Protein AF-A0A550D1H7-F1 (afdb_monomer_lite)

Secondary structure (DSSP, 8-state):
----EE-SSSSS-GGGG---EEEEGGG-S---S-S-EEEE--HHHHHHTT----HHHHHHHHHHHT-SEEE----PPPTTPPPPHHHHHHHHHHHTTTTT-EEP-------

Radius of gyration: 14.37 Å; chains: 1; bounding box: 32×28×40 Å

Structure (mmCIF, N/CA/C/O backbone):
data_AF-A0A550D1H7-F1
#
_entry.id   AF-A0A550D1H7-F1
#
loop_
_atom_site.group_PDB
_atom_site.id
_atom_site.type_symbol
_atom_site.label_atom_id
_atom_site.label_alt_id
_atom_site.label_comp_id
_atom_site.label_asym_id
_atom_site.label_entity_id
_atom_site.label_seq_id
_atom_site.pdbx_PDB_ins_code
_atom_site.Cartn_x
_atom_site.Cartn_y
_atom_site.Cartn_z
_atom_site.occupancy
_atom_site.B_iso_or_equiv
_atom_site.auth_seq_id
_atom_site.auth_comp_id
_atom_site.auth_asym_id
_atom_site.auth_atom_id
_atom_site.pdbx_PDB_model_num
ATOM 1 N N . MET A 1 1 ? -19.681 -9.887 -3.365 1.00 79.69 1 MET A N 1
ATOM 2 C CA . MET A 1 1 ? -18.978 -8.648 -3.765 1.00 79.69 1 MET A CA 1
ATOM 3 C C . MET A 1 1 ? -18.696 -7.848 -2.502 1.00 79.69 1 MET A C 1
ATOM 5 O O . MET A 1 1 ? -19.615 -7.702 -1.708 1.00 79.69 1 MET A O 1
ATOM 9 N N . LYS A 1 2 ? -17.451 -7.415 -2.273 1.00 86.81 2 LYS A N 1
ATOM 10 C CA . LYS A 1 2 ? -17.061 -6.604 -1.108 1.00 86.81 2 LYS A CA 1
ATOM 11 C C . LYS A 1 2 ? -16.838 -5.166 -1.570 1.00 86.81 2 LYS A C 1
ATOM 13 O O . LYS A 1 2 ? -16.199 -4.972 -2.598 1.00 86.81 2 LYS A O 1
ATOM 18 N N . ILE A 1 3 ? -17.376 -4.194 -0.840 1.00 90.50 3 ILE A N 1
ATOM 19 C CA . ILE A 1 3 ? -17.199 -2.764 -1.123 1.00 90.50 3 ILE A CA 1
ATOM 20 C C . ILE A 1 3 ? -16.174 -2.219 -0.129 1.00 90.50 3 ILE A C 1
ATOM 22 O O . ILE A 1 3 ? -16.263 -2.510 1.064 1.00 90.50 3 ILE A O 1
ATOM 26 N N . ILE A 1 4 ? -15.198 -1.466 -0.631 1.00 94.44 4 ILE A N 1
ATOM 27 C CA . ILE A 1 4 ? -14.157 -0.810 0.164 1.00 94.44 4 ILE A CA 1
ATOM 28 C C . ILE A 1 4 ? -14.250 0.686 -0.133 1.00 94.44 4 ILE A C 1
ATOM 30 O O . ILE A 1 4 ? -14.264 1.077 -1.301 1.00 94.44 4 ILE A O 1
ATOM 34 N N . LEU A 1 5 ? -14.347 1.518 0.903 1.00 95.62 5 LEU A N 1
ATOM 35 C CA . LEU A 1 5 ? -14.482 2.965 0.744 1.00 95.62 5 LEU A CA 1
ATOM 36 C C . LEU A 1 5 ? -13.106 3.629 0.739 1.00 95.62 5 LEU A C 1
ATOM 38 O O . LEU A 1 5 ? -12.352 3.514 1.702 1.00 95.62 5 LEU A O 1
ATOM 42 N N . GLY A 1 6 ? -12.786 4.336 -0.344 1.00 94.06 6 GLY A N 1
ATOM 43 C CA . GLY A 1 6 ? -11.580 5.155 -0.424 1.00 94.06 6 GLY A CA 1
ATOM 44 C C . GLY A 1 6 ? -11.692 6.383 0.477 1.00 94.06 6 GLY A C 1
ATOM 45 O O . GLY A 1 6 ? -12.656 7.140 0.374 1.00 94.06 6 GLY A O 1
ATOM 46 N N . MET A 1 7 ? -10.700 6.588 1.340 1.00 93.62 7 MET A N 1
ATOM 47 C CA . MET A 1 7 ? -10.668 7.678 2.306 1.00 93.62 7 MET A CA 1
ATOM 48 C C . MET A 1 7 ? -9.485 8.617 2.022 1.00 93.62 7 MET A C 1
ATOM 50 O O . MET A 1 7 ? -8.328 8.252 2.259 1.00 93.62 7 MET A O 1
ATOM 54 N N . PRO A 1 8 ? -9.748 9.828 1.496 1.00 90.62 8 PRO A N 1
ATOM 55 C CA . PRO A 1 8 ? -8.691 10.779 1.167 1.00 90.62 8 PRO A CA 1
ATOM 56 C C . PRO A 1 8 ? -8.193 11.562 2.390 1.00 90.62 8 PRO A C 1
ATOM 58 O O . PRO A 1 8 ? -7.020 11.922 2.431 1.00 90.62 8 PRO A O 1
ATOM 61 N N . ASP A 1 9 ? -9.072 11.832 3.359 1.00 91.56 9 ASP A N 1
ATOM 62 C CA . ASP A 1 9 ? -8.803 12.591 4.581 1.00 91.56 9 ASP A CA 1
ATOM 63 C C . ASP A 1 9 ? -9.799 12.210 5.701 1.00 91.56 9 ASP A C 1
ATOM 65 O O . ASP A 1 9 ? -10.622 11.310 5.531 1.00 91.56 9 ASP A O 1
ATOM 69 N N . LEU A 1 10 ? -9.711 12.883 6.855 1.00 91.81 10 LEU A N 1
ATOM 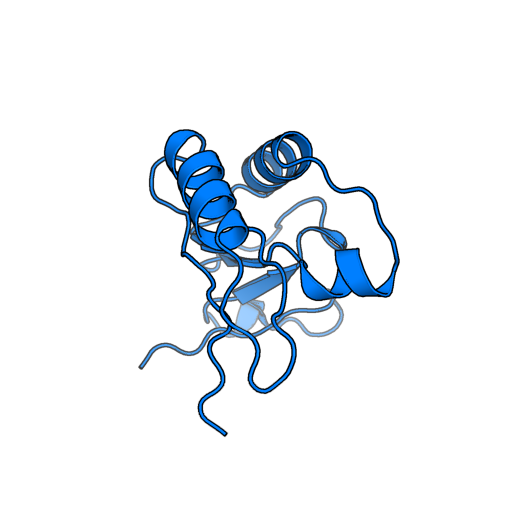70 C CA . LEU A 1 10 ? -10.554 12.649 8.038 1.00 91.81 10 LEU A CA 1
ATOM 71 C C . LEU A 1 10 ? -11.806 13.548 8.110 1.00 91.81 10 LEU A C 1
ATOM 73 O O . LEU A 1 10 ? -12.454 13.598 9.154 1.00 91.81 10 LEU A O 1
ATOM 77 N N . LYS A 1 11 ? -12.153 14.305 7.058 1.00 92.81 11 LYS A N 1
ATOM 78 C CA . LYS A 1 11 ? -13.272 15.270 7.126 1.00 92.81 11 LYS A CA 1
ATOM 79 C C . LYS A 1 11 ? -14.635 14.594 7.188 1.00 92.81 11 LYS A C 1
ATOM 81 O O . LYS A 1 11 ? -15.568 15.158 7.752 1.00 92.81 11 LYS A O 1
ATOM 86 N N . VAL A 1 12 ? -14.755 13.418 6.576 1.00 91.31 12 VAL A N 1
ATOM 87 C CA . VAL A 1 12 ? -15.974 12.608 6.595 1.00 91.31 12 VAL A CA 1
ATOM 88 C C . VAL A 1 12 ? -15.696 11.358 7.428 1.00 91.31 12 VAL A C 1
ATOM 90 O O . VAL A 1 12 ? -14.778 10.615 7.076 1.00 91.31 12 VAL A O 1
ATOM 93 N N . PRO A 1 13 ? -16.472 11.085 8.494 1.00 91.88 13 PRO A N 1
ATOM 94 C CA . PRO A 1 13 ? -16.214 9.980 9.413 1.00 91.88 13 PRO A CA 1
ATOM 95 C C . PRO A 1 13 ? -16.674 8.627 8.850 1.00 91.88 13 PRO A C 1
ATOM 97 O O . PRO A 1 13 ? -17.475 7.913 9.446 1.00 91.88 13 PRO A O 1
ATOM 100 N N . VAL A 1 14 ? -16.170 8.245 7.674 1.00 92.81 14 VAL A N 1
ATOM 101 C CA . VAL A 1 14 ? -16.590 7.023 6.960 1.00 92.81 14 VAL A CA 1
ATOM 102 C C . VAL A 1 14 ? -16.279 5.728 7.722 1.00 92.81 14 VAL A C 1
ATOM 104 O O . VAL A 1 14 ? -16.872 4.690 7.430 1.00 92.81 14 VAL A O 1
ATOM 107 N N . TRP A 1 15 ? -15.397 5.774 8.727 1.00 93.69 15 TRP A N 1
ATOM 108 C CA . TRP A 1 15 ? -15.144 4.656 9.643 1.00 93.69 15 TRP A CA 1
ATOM 109 C C . TRP A 1 15 ? -16.375 4.272 10.473 1.00 93.69 15 TRP A C 1
ATOM 111 O O . TRP A 1 15 ? -16.546 3.094 10.784 1.00 93.69 15 TRP A O 1
ATOM 121 N N . GLU A 1 16 ? -17.287 5.209 10.747 1.00 94.44 16 GLU A N 1
ATOM 122 C CA . GLU A 1 16 ? -18.524 4.947 11.497 1.00 94.44 16 GLU A CA 1
ATOM 123 C C . GLU A 1 16 ? -19.502 4.035 10.740 1.00 94.44 16 GLU A C 1
ATOM 125 O O . GLU A 1 16 ? -20.387 3.426 11.339 1.00 94.44 16 GLU A O 1
ATOM 130 N N . PHE A 1 17 ? -19.319 3.864 9.426 1.00 92.94 17 PHE A N 1
ATOM 131 C CA . PHE A 1 17 ? -20.164 2.998 8.600 1.00 92.94 17 PHE A CA 1
ATOM 132 C C . PHE A 1 17 ? -19.833 1.505 8.727 1.00 92.94 17 PHE A C 1
ATOM 134 O O . PHE A 1 17 ? -20.410 0.695 8.000 1.00 92.94 17 PHE A O 1
ATOM 141 N N . ASN A 1 18 ? -18.894 1.124 9.605 1.00 91.12 18 ASN A N 1
ATOM 142 C CA . ASN A 1 18 ? -18.475 -0.268 9.833 1.00 91.12 18 ASN A CA 1
ATOM 143 C C . ASN A 1 18 ? -18.147 -1.028 8.532 1.00 91.12 18 ASN A C 1
ATOM 145 O O . ASN A 1 18 ? -18.396 -2.224 8.396 1.00 91.12 18 ASN A O 1
ATOM 149 N N . THR A 1 19 ? -17.600 -0.308 7.554 1.00 94.12 19 THR A N 1
ATOM 150 C CA . THR A 1 19 ? -17.240 -0.815 6.227 1.00 94.12 19 THR A CA 1
ATOM 151 C C . THR A 1 19 ? -15.715 -0.806 6.078 1.00 94.12 19 THR A C 1
ATOM 153 O O . THR A 1 19 ? -15.058 0.032 6.705 1.00 94.12 19 THR A O 1
ATOM 156 N N . PRO A 1 20 ? -15.126 -1.727 5.290 1.00 96.62 20 PRO A N 1
ATOM 157 C CA . PRO A 1 20 ? -13.706 -1.692 4.964 1.00 96.62 20 PRO A CA 1
ATOM 158 C C . PRO A 1 20 ? -13.289 -0.367 4.326 1.00 96.62 20 PRO A C 1
ATOM 160 O O . PRO A 1 20 ? -13.995 0.168 3.467 1.00 96.62 20 PRO A O 1
ATOM 163 N N . LEU A 1 21 ? -12.117 0.128 4.706 1.00 96.88 21 LEU A N 1
ATOM 164 C CA . LEU A 1 21 ? -11.580 1.402 4.239 1.00 96.88 21 LEU A CA 1
ATOM 165 C C . LEU A 1 21 ? -10.301 1.193 3.435 1.00 96.88 21 LEU A C 1
ATOM 167 O O . LEU A 1 21 ? -9.528 0.279 3.715 1.00 96.88 21 LEU A O 1
ATOM 171 N N . MET A 1 22 ? -10.065 2.064 2.460 1.00 96.44 22 MET A N 1
ATOM 172 C CA . MET A 1 22 ? -8.819 2.129 1.707 1.00 96.44 22 MET A CA 1
ATOM 173 C C . MET A 1 22 ? -8.186 3.506 1.849 1.00 96.44 22 MET A C 1
ATOM 175 O O . MET A 1 22 ? -8.835 4.517 1.597 1.00 96.44 22 MET A O 1
ATOM 179 N N . ILE A 1 23 ? -6.907 3.538 2.204 1.00 96.38 23 ILE A N 1
ATOM 180 C CA . ILE A 1 23 ? -6.101 4.759 2.302 1.00 96.38 23 ILE A CA 1
ATOM 181 C C . ILE A 1 23 ? -4.892 4.670 1.375 1.00 96.38 23 ILE A C 1
ATOM 183 O O . ILE A 1 23 ? -4.468 3.579 1.014 1.00 96.38 23 ILE A O 1
ATOM 187 N N . ASN A 1 24 ? -4.310 5.806 1.000 1.00 95.06 24 ASN A N 1
ATOM 188 C CA . ASN A 1 24 ? -3.086 5.843 0.201 1.00 95.06 24 ASN A CA 1
ATOM 189 C C . ASN A 1 24 ? -1.876 6.119 1.101 1.00 95.06 24 ASN A C 1
ATOM 191 O O . ASN A 1 24 ? -1.873 7.117 1.820 1.00 95.06 24 ASN A O 1
ATOM 195 N N . GLN A 1 25 ? -0.835 5.285 1.050 1.00 94.19 25 GLN A N 1
ATOM 196 C CA . GLN A 1 25 ? 0.311 5.408 1.963 1.00 94.19 25 GLN A CA 1
ATOM 197 C C . GLN A 1 25 ? 1.030 6.763 1.916 1.00 94.19 25 GLN A C 1
ATOM 199 O O . GLN A 1 25 ? 1.673 7.146 2.889 1.00 94.19 25 GLN A O 1
ATOM 204 N N . LEU A 1 26 ? 0.919 7.509 0.814 1.00 92.69 26 LEU A N 1
ATOM 205 C CA . LEU A 1 26 ? 1.570 8.810 0.665 1.00 92.69 26 LEU A CA 1
ATOM 206 C C . LEU A 1 26 ? 0.930 9.896 1.540 1.00 92.69 26 LEU A C 1
ATOM 208 O O . LEU A 1 26 ? 1.565 10.915 1.789 1.00 92.69 26 LEU A O 1
ATOM 212 N N . ASN A 1 27 ? -0.313 9.692 1.985 1.00 93.12 27 ASN A N 1
ATOM 213 C CA . ASN A 1 27 ? -1.098 10.704 2.697 1.00 93.12 27 ASN A CA 1
ATOM 214 C C . ASN A 1 27 ? -1.289 10.390 4.190 1.00 93.12 27 ASN A C 1
ATOM 216 O O . ASN A 1 27 ? -1.916 11.178 4.891 1.00 93.12 27 ASN A O 1
ATOM 220 N N . TRP A 1 28 ? -0.804 9.241 4.670 1.00 94.69 28 TRP A N 1
ATOM 221 C CA . TRP A 1 28 ? -1.131 8.731 6.003 1.00 94.69 28 TRP A CA 1
ATOM 222 C C . TRP A 1 28 ? 0.111 8.254 6.742 1.00 94.69 28 TRP A C 1
ATOM 224 O O . TRP A 1 28 ? 0.904 7.500 6.189 1.00 94.69 28 TRP A O 1
ATOM 234 N N . ASP A 1 29 ? 0.259 8.646 8.006 1.00 94.31 29 ASP A N 1
ATOM 235 C CA . ASP A 1 29 ? 1.348 8.197 8.887 1.00 94.31 29 ASP A CA 1
ATOM 236 C C . ASP A 1 29 ? 0.889 7.194 9.951 1.00 94.31 29 ASP A C 1
ATOM 238 O O . ASP A 1 29 ? 1.711 6.490 10.531 1.00 94.31 29 ASP A O 1
ATOM 242 N N . SER A 1 30 ? -0.416 7.111 10.204 1.00 94.00 30 SER A N 1
ATOM 243 C CA . SER A 1 30 ? -1.016 6.204 11.179 1.00 94.00 30 SER A CA 1
ATOM 244 C C . SER A 1 30 ? -2.489 5.948 10.856 1.00 94.00 30 SER A C 1
ATOM 246 O O . SER A 1 30 ? -3.097 6.650 10.046 1.00 94.00 30 SER A O 1
ATOM 248 N N . VAL A 1 31 ? -3.056 4.927 11.498 1.00 93.12 31 VAL A N 1
ATOM 249 C CA . VAL A 1 31 ? -4.472 4.551 11.416 1.00 93.12 31 VAL A CA 1
ATOM 250 C C . VAL A 1 31 ? -5.073 4.645 12.818 1.00 93.12 31 VAL A C 1
ATOM 252 O O . VAL A 1 31 ? -4.514 4.094 13.764 1.00 93.12 31 VAL A O 1
ATOM 255 N N . SER A 1 32 ? -6.194 5.355 12.965 1.00 92.00 32 SER A N 1
ATOM 256 C CA . SER A 1 32 ? -6.846 5.622 14.262 1.00 92.00 32 SER A CA 1
ATOM 257 C C . SER A 1 32 ? -8.208 4.939 14.437 1.00 92.00 32 SER A C 1
ATOM 259 O O . SER A 1 32 ? -8.869 5.135 15.455 1.00 92.00 32 SER A O 1
ATOM 261 N N . TRP A 1 33 ? -8.632 4.136 13.462 1.00 93.38 33 TRP A N 1
ATOM 262 C CA . TRP A 1 33 ? -9.885 3.379 13.477 1.00 93.38 33 TRP A CA 1
ATOM 263 C C . TRP A 1 33 ? -9.621 1.873 13.565 1.00 93.38 33 TRP A C 1
ATOM 265 O O . TRP A 1 33 ? -8.506 1.401 13.352 1.00 93.38 33 TRP A O 1
ATOM 275 N N . SER A 1 34 ? -10.666 1.106 13.871 1.00 93.81 34 SER A N 1
ATOM 276 C CA . SER A 1 34 ? -10.605 -0.355 14.018 1.00 93.81 34 SER A CA 1
ATOM 277 C C . SER A 1 34 ? -11.128 -1.128 12.802 1.00 93.81 34 SER A C 1
ATOM 279 O O . SER A 1 34 ? -11.073 -2.358 12.787 1.00 93.81 34 SER A O 1
ATOM 281 N N . ASN A 1 35 ? -11.649 -0.432 11.788 1.00 95.81 35 ASN A N 1
ATOM 282 C CA . ASN A 1 35 ? -12.150 -1.040 10.559 1.00 95.81 35 ASN A CA 1
ATOM 283 C C . ASN A 1 35 ? -11.055 -1.828 9.834 1.00 95.81 35 ASN A C 1
ATOM 285 O O . ASN A 1 35 ? -9.870 -1.487 9.878 1.00 95.81 35 ASN A O 1
ATOM 289 N N . GLU A 1 36 ? -11.482 -2.831 9.068 1.00 96.25 36 GLU A N 1
ATOM 290 C CA . GLU A 1 36 ? -10.598 -3.475 8.109 1.00 96.25 36 GLU A CA 1
ATOM 291 C C . GLU A 1 36 ? -10.027 -2.431 7.144 1.00 96.25 36 GLU A C 1
ATOM 293 O O . GLU A 1 36 ? -10.770 -1.732 6.454 1.00 96.25 36 GLU A O 1
ATOM 298 N N . THR A 1 37 ? -8.703 -2.341 7.100 1.00 96.62 37 THR A N 1
ATOM 299 C CA . THR A 1 37 ? -7.987 -1.299 6.373 1.00 96.62 37 THR A CA 1
ATOM 300 C C . THR A 1 37 ? -7.144 -1.901 5.260 1.00 96.62 37 THR A C 1
ATOM 302 O O 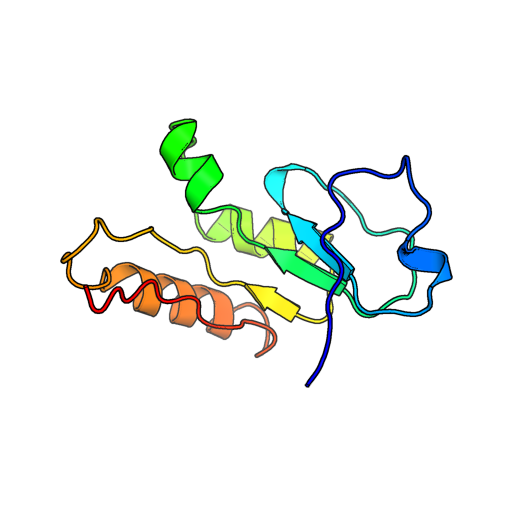. THR A 1 37 ? -6.406 -2.869 5.459 1.00 96.62 37 THR A O 1
ATOM 305 N N . TRP A 1 38 ? -7.262 -1.295 4.087 1.00 96.94 38 TRP A N 1
ATOM 306 C CA . TRP A 1 38 ? -6.476 -1.560 2.895 1.00 96.94 38 TRP A CA 1
ATOM 307 C C . TRP A 1 38 ? -5.591 -0.347 2.624 1.00 96.94 38 TRP A C 1
ATOM 309 O O . TRP A 1 38 ? -6.035 0.793 2.762 1.00 96.94 38 TRP A O 1
ATOM 319 N N . VAL A 1 39 ? -4.347 -0.575 2.226 1.00 96.56 39 VAL A N 1
ATOM 320 C CA . VAL A 1 39 ? -3.418 0.510 1.894 1.00 96.56 39 VAL A CA 1
ATOM 321 C C . VAL A 1 39 ? -3.015 0.402 0.432 1.00 96.56 39 VAL A C 1
ATOM 323 O O . VAL A 1 39 ? -2.476 -0.614 0.008 1.00 96.56 39 VAL A O 1
ATOM 326 N N . ASP A 1 40 ? -3.276 1.458 -0.325 1.00 95.00 40 ASP A N 1
ATOM 327 C CA . ASP A 1 40 ? -2.803 1.671 -1.687 1.00 95.00 40 ASP A CA 1
ATOM 328 C C . ASP A 1 40 ? -1.361 2.211 -1.685 1.00 95.00 40 ASP A C 1
ATOM 330 O O . ASP A 1 40 ? -1.017 3.101 -0.898 1.00 95.00 40 ASP A O 1
ATOM 334 N N . SER A 1 41 ? -0.532 1.696 -2.595 1.00 93.06 41 SER A N 1
ATOM 335 C CA . SER A 1 41 ? 0.860 2.104 -2.804 1.00 93.06 41 SER A CA 1
ATOM 336 C C . SER A 1 41 ? 1.004 3.510 -3.365 1.00 93.06 41 SER A C 1
ATOM 338 O O . SER A 1 41 ? 2.030 4.152 -3.130 1.00 93.06 41 SER A O 1
ATOM 340 N N . GLY A 1 42 ? 0.009 3.980 -4.122 1.00 89.25 42 GLY A N 1
ATOM 341 C CA . GLY A 1 42 ? 0.057 5.267 -4.806 1.00 89.25 42 GLY A CA 1
ATOM 342 C C . GLY A 1 42 ? 1.001 5.315 -6.008 1.00 89.25 42 GLY A C 1
ATOM 343 O O . GLY A 1 42 ? 1.593 6.364 -6.269 1.00 89.25 42 GLY A O 1
ATOM 344 N N . GLY A 1 43 ? 1.162 4.201 -6.735 1.00 86.62 43 GLY A N 1
ATOM 345 C CA . GLY A 1 43 ? 2.079 4.087 -7.877 1.00 86.62 43 GLY A CA 1
ATOM 346 C C . GLY A 1 43 ? 1.833 5.144 -8.957 1.00 86.62 43 GLY A C 1
ATOM 347 O O . GLY A 1 43 ? 2.768 5.793 -9.433 1.00 86.62 43 GLY A O 1
ATOM 348 N N . TYR A 1 44 ? 0.564 5.425 -9.257 1.00 83.00 44 TYR A N 1
ATOM 349 C CA . TYR A 1 44 ? 0.179 6.500 -10.172 1.00 83.00 44 TYR A CA 1
ATOM 350 C C . TYR A 1 44 ? 0.639 7.888 -9.691 1.00 83.00 44 TYR A C 1
ATOM 352 O O . TYR A 1 44 ? 1.233 8.649 -10.454 1.00 83.00 44 TYR A O 1
ATOM 360 N N . GLN A 1 45 ? 0.409 8.231 -8.419 1.00 81.81 45 GLN A N 1
ATOM 361 C CA . GLN A 1 45 ? 0.805 9.525 -7.857 1.00 81.81 45 GLN A CA 1
ATOM 362 C C . GLN A 1 45 ? 2.327 9.674 -7.818 1.00 81.81 45 GLN A C 1
ATOM 364 O O . GLN A 1 45 ? 2.827 10.766 -8.081 1.00 81.81 45 GLN A O 1
ATOM 369 N N . ILE A 1 46 ? 3.050 8.594 -7.510 1.00 85.06 46 ILE A N 1
ATOM 370 C CA . ILE A 1 46 ? 4.517 8.543 -7.527 1.00 85.06 46 ILE A CA 1
ATOM 371 C C . ILE A 1 46 ? 5.034 8.894 -8.922 1.00 85.06 46 ILE A C 1
ATOM 373 O O . ILE A 1 46 ? 5.874 9.784 -9.056 1.00 85.06 46 ILE A O 1
ATOM 377 N N . MET A 1 47 ? 4.474 8.262 -9.956 1.00 81.06 47 MET A N 1
ATOM 378 C CA . MET A 1 47 ? 4.831 8.531 -11.347 1.00 81.06 47 MET A CA 1
ATOM 379 C C . MET A 1 47 ? 4.515 9.974 -11.752 1.00 81.06 47 MET A C 1
ATOM 381 O O . MET A 1 47 ? 5.407 10.692 -12.198 1.00 81.06 47 MET A O 1
ATOM 385 N N . VAL A 1 48 ? 3.262 10.415 -11.590 1.00 81.75 48 VAL A N 1
ATOM 386 C CA . VAL A 1 48 ? 2.811 11.740 -12.055 1.00 81.75 48 VAL A CA 1
ATOM 387 C C . VAL A 1 48 ? 3.559 12.876 -11.357 1.00 81.75 48 VAL A C 1
ATOM 389 O O . VAL A 1 48 ? 3.817 13.910 -11.968 1.00 81.75 48 VAL A O 1
ATOM 392 N N . LYS A 1 49 ? 3.931 12.694 -10.085 1.00 84.38 49 LYS A N 1
ATOM 393 C CA . LYS A 1 49 ? 4.665 13.697 -9.302 1.00 84.38 49 LYS A CA 1
ATOM 394 C C . LYS A 1 49 ? 6.189 13.563 -9.408 1.00 84.38 49 LYS A C 1
ATOM 396 O O . LYS A 1 49 ? 6.8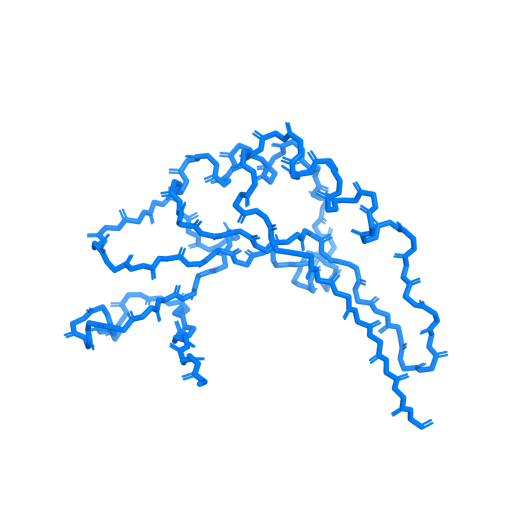91 14.354 -8.784 1.00 84.38 49 LYS A O 1
ATOM 401 N N . GLY A 1 50 ? 6.706 12.576 -10.147 1.00 82.69 50 GLY A N 1
ATOM 402 C CA . GLY A 1 50 ? 8.146 12.325 -10.269 1.00 82.69 50 GLY A CA 1
ATOM 403 C C . GLY A 1 50 ? 8.828 11.997 -8.936 1.00 82.69 50 GLY A C 1
ATOM 404 O O . GLY A 1 50 ? 9.993 12.337 -8.736 1.00 82.69 50 GLY A O 1
ATOM 405 N N . ILE A 1 51 ? 8.103 11.383 -7.998 1.00 83.44 51 ILE A N 1
ATOM 406 C CA . ILE A 1 51 ? 8.642 11.031 -6.683 1.00 83.44 51 ILE A CA 1
ATOM 407 C C . ILE A 1 51 ? 9.506 9.781 -6.848 1.00 83.44 51 ILE A C 1
ATOM 409 O O . ILE A 1 51 ? 9.068 8.777 -7.402 1.00 83.44 51 ILE A O 1
ATOM 413 N N . SER A 1 52 ? 10.735 9.814 -6.338 1.00 79.88 52 SER A N 1
ATOM 414 C CA . SER A 1 52 ? 11.539 8.597 -6.220 1.00 79.88 52 SER A CA 1
ATOM 415 C C . SER A 1 52 ? 11.032 7.780 -5.033 1.00 79.88 52 SER A C 1
ATOM 417 O O . SER A 1 52 ? 11.101 8.241 -3.892 1.00 79.88 52 SER A O 1
ATOM 419 N N . VAL A 1 53 ? 10.507 6.580 -5.286 1.00 80.19 53 VAL A N 1
ATOM 420 C CA . VAL A 1 53 ? 10.071 5.656 -4.232 1.00 80.19 53 VAL A CA 1
ATOM 421 C C . VAL A 1 53 ? 10.867 4.364 -4.312 1.00 80.19 53 VAL A C 1
ATOM 423 O O . VAL A 1 53 ? 10.840 3.651 -5.310 1.00 80.19 53 VAL A O 1
ATOM 426 N N . ASN A 1 54 ? 11.568 4.069 -3.218 1.00 89.06 54 ASN A N 1
ATOM 427 C CA . ASN A 1 54 ? 12.211 2.785 -2.974 1.00 89.06 54 ASN A CA 1
ATOM 428 C C . ASN A 1 54 ? 11.190 1.820 -2.340 1.00 89.06 54 ASN A C 1
ATOM 430 O O . ASN A 1 54 ? 10.456 2.213 -1.433 1.00 89.06 54 ASN A O 1
ATOM 434 N N . LEU A 1 55 ? 11.168 0.558 -2.780 1.00 92.94 55 LEU A N 1
ATOM 435 C CA . LEU A 1 55 ? 10.341 -0.505 -2.199 1.00 92.94 55 LEU A CA 1
ATOM 436 C C . LEU A 1 55 ? 10.570 -0.692 -0.695 1.00 92.94 55 LEU A C 1
ATOM 438 O O . LEU A 1 55 ? 9.616 -0.994 0.014 1.00 92.94 55 LEU A O 1
ATOM 442 N N . ASP A 1 56 ? 11.784 -0.468 -0.186 1.00 95.31 56 ASP A N 1
ATOM 443 C CA . ASP A 1 56 ? 12.044 -0.529 1.258 1.00 95.31 56 ASP A CA 1
ATOM 444 C C . ASP A 1 56 ? 11.247 0.525 2.026 1.00 95.31 56 ASP A C 1
ATOM 446 O O . ASP A 1 56 ? 10.656 0.225 3.061 1.00 95.31 56 ASP A O 1
ATOM 450 N N . ASN A 1 57 ? 11.131 1.736 1.475 1.00 93.50 57 ASN A N 1
ATOM 451 C CA . ASN A 1 57 ? 10.319 2.788 2.084 1.00 93.50 57 ASN A CA 1
ATOM 452 C C . ASN A 1 57 ? 8.835 2.397 2.094 1.00 93.50 57 ASN A C 1
ATOM 454 O O . ASN A 1 57 ? 8.143 2.681 3.067 1.00 93.50 57 ASN A O 1
ATOM 458 N N . VAL A 1 58 ? 8.354 1.713 1.047 1.00 94.62 58 VAL A N 1
ATOM 459 C CA . VAL A 1 58 ? 6.978 1.187 0.994 1.00 94.62 58 VAL A CA 1
ATOM 460 C C . VAL A 1 58 ? 6.764 0.122 2.069 1.00 94.62 58 VAL A C 1
ATOM 462 O O . VAL A 1 58 ? 5.763 0.164 2.776 1.00 94.62 58 VAL A O 1
ATOM 465 N N . VAL A 1 59 ? 7.713 -0.807 2.234 1.00 95.81 59 VAL A N 1
ATOM 466 C CA . VAL A 1 59 ? 7.653 -1.848 3.274 1.00 95.81 59 VAL A CA 1
ATOM 467 C C . VAL A 1 59 ? 7.573 -1.223 4.661 1.00 95.81 59 VAL A C 1
ATOM 469 O O . VAL A 1 59 ? 6.698 -1.593 5.442 1.00 95.81 59 VAL A O 1
ATOM 472 N N . GLU A 1 60 ? 8.451 -0.269 4.968 1.00 94.81 60 GLU A N 1
ATOM 473 C CA . GLU A 1 60 ? 8.450 0.395 6.272 1.00 94.81 60 GLU A CA 1
ATOM 474 C C . GLU A 1 60 ? 7.163 1.184 6.500 1.00 94.81 60 GLU A C 1
ATOM 476 O O . GLU A 1 60 ? 6.549 1.077 7.563 1.00 94.81 60 GLU A O 1
ATOM 481 N N . LYS A 1 61 ? 6.674 1.890 5.478 1.00 94.62 61 LYS A N 1
ATOM 482 C CA . LYS A 1 61 ? 5.401 2.605 5.563 1.00 94.62 61 LYS A CA 1
ATOM 483 C C . LYS A 1 61 ? 4.230 1.665 5.834 1.00 94.62 61 LYS A C 1
ATOM 485 O O . LYS A 1 61 ? 3.395 1.947 6.690 1.00 94.62 61 LYS A O 1
ATOM 490 N N . TYR A 1 62 ? 4.184 0.527 5.149 1.00 95.75 62 TYR A N 1
ATOM 491 C CA . TYR A 1 62 ? 3.153 -0.487 5.344 1.00 95.75 62 TYR A CA 1
ATOM 492 C C . TYR A 1 62 ? 3.211 -1.092 6.748 1.00 95.75 62 TYR A C 1
ATOM 494 O O . TYR A 1 62 ? 2.174 -1.194 7.399 1.00 95.75 62 TYR A O 1
ATOM 502 N N . LYS A 1 63 ? 4.405 -1.400 7.271 1.00 94.62 63 LYS A N 1
ATOM 503 C CA . LYS A 1 63 ? 4.573 -1.865 8.658 1.00 94.62 63 LYS A CA 1
ATOM 504 C C . LYS A 1 63 ? 4.085 -0.841 9.684 1.00 94.62 63 LYS A C 1
ATOM 506 O O . LYS A 1 63 ? 3.412 -1.233 10.631 1.00 94.62 63 LYS A O 1
ATOM 511 N N . ILE A 1 64 ? 4.396 0.444 9.487 1.00 95.19 64 ILE A N 1
ATOM 512 C CA . ILE A 1 64 ? 3.943 1.535 10.366 1.00 95.19 64 ILE A CA 1
ATOM 513 C C . ILE A 1 64 ? 2.413 1.628 10.371 1.00 95.19 64 ILE A C 1
ATOM 515 O O . ILE A 1 64 ? 1.806 1.735 11.434 1.00 95.19 64 ILE A O 1
ATOM 519 N N . LEU A 1 65 ? 1.786 1.559 9.193 1.00 95.25 65 LEU A N 1
ATOM 520 C CA . LEU A 1 65 ? 0.329 1.630 9.062 1.00 95.25 65 LEU A CA 1
ATOM 521 C C . LEU A 1 65 ? -0.383 0.381 9.605 1.00 95.25 65 LEU A C 1
ATOM 523 O O . LEU A 1 65 ? -1.548 0.477 9.983 1.00 95.25 65 LEU A O 1
ATOM 527 N N . ASN A 1 66 ? 0.301 -0.768 9.650 1.00 94.62 66 ASN A N 1
ATOM 528 C CA . ASN A 1 66 ? -0.175 -2.030 10.226 1.00 94.62 66 ASN A CA 1
ATOM 529 C C . ASN A 1 66 ? -1.608 -2.413 9.796 1.00 94.62 66 ASN A C 1
ATOM 531 O O . ASN A 1 66 ? -2.452 -2.810 10.601 1.00 94.62 66 ASN A O 1
ATOM 535 N N . ALA A 1 67 ? -1.888 -2.280 8.503 1.00 95.12 67 ALA A N 1
ATOM 536 C CA . ALA A 1 67 ? -3.188 -2.562 7.920 1.00 95.12 67 ALA A CA 1
ATOM 537 C C . ALA A 1 67 ? -3.440 -4.070 7.709 1.00 95.12 67 ALA A C 1
ATOM 539 O O . ALA A 1 67 ? -2.570 -4.933 7.900 1.00 95.12 67 ALA A O 1
ATOM 540 N N . ASN A 1 68 ? -4.666 -4.402 7.298 1.00 95.75 68 ASN A N 1
ATOM 541 C CA . ASN A 1 68 ? -5.077 -5.776 7.014 1.00 95.75 68 ASN A CA 1
ATOM 542 C C . ASN A 1 68 ? -4.559 -6.245 5.653 1.00 95.75 68 ASN A C 1
ATOM 544 O O . ASN A 1 68 ? -4.109 -7.385 5.543 1.00 95.75 68 ASN A O 1
ATOM 548 N N . TYR A 1 69 ? -4.602 -5.361 4.654 1.00 96.44 69 TYR A N 1
ATOM 549 C CA . TYR A 1 69 ? -4.175 -5.644 3.287 1.00 96.44 69 TYR A CA 1
ATOM 550 C C . TYR A 1 69 ? -3.383 -4.479 2.700 1.00 96.44 69 TYR A C 1
ATOM 552 O O . TYR A 1 69 ? -3.636 -3.312 3.001 1.00 96.44 69 TYR A O 1
ATOM 560 N N . TYR A 1 70 ? -2.451 -4.808 1.816 1.00 96.75 70 TYR A N 1
ATOM 561 C CA . TYR A 1 70 ? -1.572 -3.857 1.152 1.00 96.75 70 TYR A CA 1
ATOM 562 C C . TYR A 1 70 ? -1.608 -4.085 -0.354 1.00 96.75 70 TYR A C 1
ATOM 564 O O . TYR A 1 70 ? -1.445 -5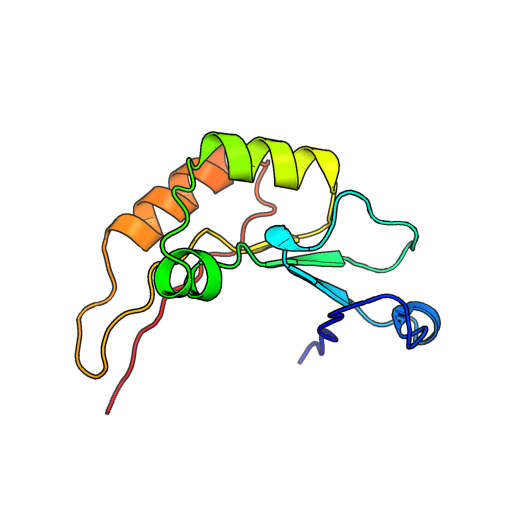.213 -0.804 1.00 96.75 70 TYR A O 1
ATOM 572 N N . MET A 1 71 ? -1.769 -3.040 -1.152 1.00 95.81 71 MET A N 1
ATOM 573 C CA . MET A 1 71 ? -1.641 -3.137 -2.604 1.00 95.81 71 MET A CA 1
ATOM 574 C C . MET A 1 71 ? -0.165 -3.080 -2.998 1.00 95.81 71 MET A C 1
ATOM 576 O O . MET A 1 71 ? 0.611 -2.306 -2.431 1.00 95.81 71 MET A O 1
ATOM 580 N N . SER A 1 72 ? 0.252 -3.918 -3.945 1.00 94.88 72 SER A N 1
ATOM 581 C CA . SER A 1 72 ? 1.621 -3.884 -4.459 1.00 94.88 72 SER A CA 1
ATOM 582 C C . SER A 1 72 ? 1.887 -2.596 -5.232 1.00 94.88 72 SER A C 1
ATOM 584 O O . SER A 1 72 ? 1.036 -2.197 -6.023 1.00 94.88 72 SER A O 1
ATOM 586 N N . LEU A 1 73 ? 3.093 -2.034 -5.092 1.00 92.88 73 LEU A N 1
ATOM 587 C CA . LEU A 1 73 ? 3.528 -0.884 -5.884 1.00 92.88 73 LEU A CA 1
ATOM 588 C C . LEU A 1 73 ? 3.441 -1.181 -7.382 1.00 92.88 73 LEU A C 1
ATOM 590 O O . LEU A 1 73 ? 4.227 -1.964 -7.917 1.00 92.88 73 LEU A O 1
ATOM 594 N N . ASP A 1 74 ? 2.506 -0.517 -8.042 1.00 88.69 74 ASP A N 1
ATOM 595 C CA . ASP A 1 74 ? 2.233 -0.659 -9.457 1.00 88.69 74 ASP A CA 1
ATOM 596 C C . ASP A 1 74 ? 2.916 0.427 -10.290 1.00 88.69 74 ASP A C 1
ATOM 598 O O . ASP A 1 74 ? 3.138 1.563 -9.869 1.00 88.69 74 ASP A O 1
ATOM 602 N N . ILE A 1 75 ? 3.233 0.052 -11.518 1.00 85.31 75 ILE A N 1
ATOM 603 C CA . ILE A 1 75 ? 3.601 0.942 -12.602 1.00 85.31 75 ILE A CA 1
ATOM 604 C C . ILE A 1 75 ? 2.447 0.855 -13.602 1.00 85.31 75 ILE A C 1
ATOM 606 O O . ILE A 1 75 ? 2.228 -0.228 -14.171 1.00 85.31 75 ILE A O 1
ATOM 610 N N . PRO A 1 76 ? 1.686 1.945 -13.803 1.00 80.12 76 PRO A N 1
ATOM 611 C CA . PRO A 1 76 ? 0.621 1.957 -14.788 1.00 80.12 76 PRO A CA 1
ATOM 612 C C . PRO A 1 76 ? 1.190 1.708 -16.185 1.00 80.12 76 PRO A C 1
ATOM 614 O O . PRO A 1 76 ? 2.271 2.184 -16.543 1.00 80.12 76 PRO A O 1
ATOM 617 N N . SER A 1 77 ? 0.455 0.929 -16.969 1.00 77.62 77 SER A N 1
ATOM 618 C CA . SER A 1 77 ? 0.727 0.709 -18.384 1.00 77.62 77 SER A CA 1
ATOM 619 C C . SER A 1 77 ? 0.051 1.805 -19.208 1.00 77.62 77 SER A C 1
ATOM 621 O O . SER A 1 77 ? -0.985 2.351 -18.826 1.00 77.62 77 SER A O 1
ATOM 623 N N . SER A 1 78 ? 0.633 2.152 -20.355 1.00 77.31 78 SER A N 1
ATOM 624 C CA . SER A 1 78 ? -0.095 2.938 -21.350 1.00 77.31 78 SER A CA 1
ATOM 625 C C . SER A 1 78 ? -1.246 2.102 -21.927 1.00 77.31 78 SER A C 1
ATOM 627 O O . SER A 1 78 ? -1.132 0.872 -21.967 1.00 77.31 78 SER A O 1
ATOM 629 N N . PRO A 1 79 ? -2.313 2.728 -22.455 1.00 78.00 79 PRO A N 1
ATOM 630 C CA . PRO A 1 79 ? -3.291 2.024 -23.281 1.00 78.00 79 PRO A CA 1
ATOM 631 C C . PRO A 1 79 ? -2.586 1.197 -24.370 1.00 78.00 79 PRO A C 1
ATOM 633 O O . PRO A 1 79 ? -1.608 1.664 -24.961 1.00 78.00 79 PRO A O 1
ATOM 636 N N . CYS A 1 80 ? -3.025 -0.048 -24.576 1.00 75.19 80 CYS A N 1
ATOM 637 C CA . CYS A 1 80 ? -2.411 -1.037 -25.481 1.00 75.19 80 CYS A CA 1
ATOM 638 C C . CYS A 1 80 ? -0.961 -1.458 -25.139 1.00 75.19 80 CYS A C 1
ATOM 640 O O . CYS A 1 80 ? -0.322 -2.182 -25.905 1.00 75.19 80 CYS A O 1
ATOM 642 N N . GLY A 1 81 ? -0.416 -1.014 -24.003 1.00 76.19 81 GLY A N 1
ATOM 643 C CA . GLY A 1 81 ? 0.897 -1.413 -23.508 1.00 76.19 81 GLY A CA 1
ATOM 644 C C . GLY A 1 81 ? 0.845 -2.756 -22.784 1.00 76.19 81 GLY A C 1
ATOM 645 O O . GLY A 1 81 ? -0.116 -3.065 -22.079 1.00 76.19 81 GLY A O 1
ATOM 646 N N . LYS A 1 82 ? 1.911 -3.554 -22.912 1.00 82.94 82 LYS A N 1
ATOM 647 C CA . LYS A 1 82 ? 2.063 -4.747 -22.071 1.00 82.94 82 LYS A CA 1
ATOM 648 C C . LYS A 1 82 ? 2.217 -4.322 -20.604 1.00 82.94 82 LYS A C 1
ATOM 650 O O . LYS A 1 82 ? 2.929 -3.347 -20.344 1.00 82.94 82 LYS A O 1
ATOM 655 N N . PRO A 1 83 ? 1.606 -5.046 -19.647 1.00 84.44 83 PRO A N 1
ATOM 656 C CA . PRO A 1 83 ? 1.895 -4.842 -18.234 1.00 84.44 83 PRO A CA 1
ATOM 657 C C . PRO A 1 83 ? 3.400 -4.941 -17.966 1.00 84.44 83 PRO A C 1
ATOM 659 O O . PRO A 1 83 ? 4.085 -5.776 -18.555 1.00 84.44 83 PRO A O 1
ATOM 662 N N . SER A 1 84 ? 3.916 -4.087 -17.085 1.00 87.06 84 SER A N 1
ATOM 663 C CA . SER A 1 84 ? 5.337 -4.093 -16.738 1.00 87.06 84 SER A CA 1
ATOM 664 C C . SER A 1 84 ? 5.696 -5.321 -15.900 1.00 87.06 84 SER A C 1
ATOM 666 O O . SER A 1 84 ? 5.083 -5.553 -14.856 1.00 87.06 84 SER A O 1
ATOM 668 N N . ASP A 1 85 ? 6.753 -6.046 -16.282 1.00 88.88 85 ASP A N 1
ATOM 669 C CA . ASP A 1 85 ? 7.310 -7.157 -15.490 1.00 88.88 85 ASP A CA 1
ATOM 670 C C . ASP A 1 85 ? 7.733 -6.714 -14.078 1.00 88.88 85 ASP A C 1
ATOM 672 O O . ASP A 1 85 ? 7.789 -7.512 -13.140 1.00 88.88 85 ASP A O 1
ATOM 676 N N . LEU A 1 86 ? 8.019 -5.419 -13.904 1.00 89.81 86 LEU A N 1
ATOM 677 C CA . LEU A 1 86 ? 8.343 -4.842 -12.604 1.00 89.81 86 LEU A CA 1
ATOM 678 C C . LEU A 1 86 ? 7.172 -4.927 -11.620 1.00 89.81 86 LEU A C 1
ATOM 680 O O . LEU A 1 86 ? 7.432 -5.090 -10.434 1.00 89.81 86 LEU A O 1
ATOM 684 N N . ASN A 1 87 ? 5.914 -4.907 -12.077 1.00 90.31 87 ASN A N 1
ATOM 685 C CA . ASN A 1 87 ? 4.754 -5.058 -11.188 1.00 90.31 87 ASN A CA 1
ATOM 686 C C . ASN A 1 87 ? 4.785 -6.414 -10.470 1.00 90.31 87 ASN A C 1
ATOM 688 O O . ASN A 1 87 ? 4.556 -6.489 -9.263 1.00 90.31 87 ASN A O 1
ATOM 692 N N . PHE A 1 88 ? 5.161 -7.477 -11.189 1.00 91.94 88 PHE A N 1
ATOM 693 C CA . PHE A 1 88 ? 5.326 -8.811 -10.610 1.00 91.94 88 PHE A CA 1
ATOM 694 C C . PHE A 1 88 ? 6.496 -8.850 -9.622 1.00 91.94 88 PHE A C 1
ATOM 696 O O . PHE A 1 88 ? 6.335 -9.332 -8.504 1.00 91.94 88 PHE A O 1
ATOM 703 N N . LYS A 1 89 ? 7.646 -8.261 -9.980 1.00 93.50 89 LYS A N 1
ATOM 704 C CA . LYS A 1 89 ? 8.816 -8.189 -9.084 1.00 93.50 89 LYS A CA 1
ATOM 705 C C . LYS A 1 89 ? 8.533 -7.381 -7.816 1.00 93.50 89 LYS A C 1
ATOM 707 O O . LYS A 1 89 ? 8.961 -7.770 -6.733 1.00 93.50 89 LYS A O 1
ATOM 712 N N . HIS A 1 90 ? 7.810 -6.267 -7.930 1.00 93.94 90 HIS A N 1
ATOM 713 C CA . HIS A 1 90 ? 7.386 -5.456 -6.789 1.00 93.94 90 HIS A CA 1
ATOM 714 C C . HIS A 1 90 ? 6.450 -6.245 -5.876 1.00 93.94 90 HIS A C 1
ATOM 716 O O . HIS A 1 90 ? 6.637 -6.245 -4.660 1.00 93.94 90 HIS A O 1
ATOM 72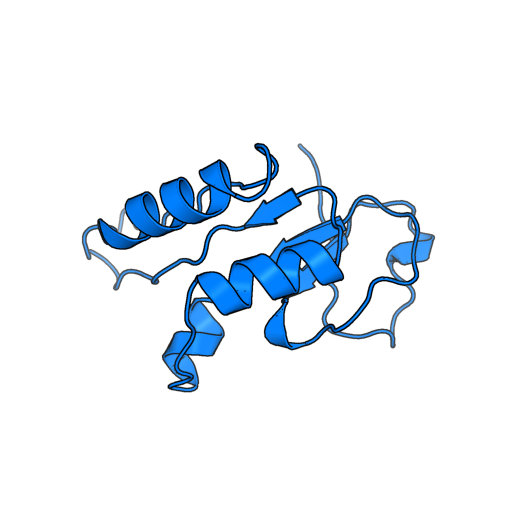2 N N . PHE A 1 91 ? 5.473 -6.949 -6.454 1.00 94.75 91 PHE A N 1
ATOM 723 C CA . PHE A 1 91 ? 4.595 -7.831 -5.698 1.00 94.75 91 PHE A CA 1
ATOM 724 C C . PHE A 1 91 ? 5.390 -8.898 -4.937 1.00 94.75 91 PHE A C 1
ATOM 726 O O . PHE A 1 91 ? 5.242 -8.986 -3.722 1.00 94.75 91 PHE A O 1
ATOM 733 N N . GLU A 1 92 ? 6.264 -9.655 -5.606 1.00 94.25 92 GLU A N 1
ATOM 734 C CA . GLU A 1 92 ? 7.082 -10.696 -4.968 1.00 94.25 92 GLU A CA 1
ATOM 735 C C . GLU A 1 92 ? 7.942 -10.128 -3.831 1.00 94.25 92 GLU A C 1
ATOM 737 O O . GLU A 1 92 ? 7.995 -10.701 -2.739 1.00 94.25 92 GLU A O 1
ATOM 742 N N . TYR A 1 93 ? 8.559 -8.964 -4.064 1.00 95.19 93 TYR A N 1
ATOM 743 C CA . TYR A 1 93 ? 9.375 -8.264 -3.077 1.00 95.19 93 TYR A CA 1
ATOM 744 C C . TYR A 1 93 ? 8.581 -7.914 -1.816 1.00 95.19 93 TYR A C 1
ATOM 746 O O . TYR A 1 93 ? 9.022 -8.194 -0.699 1.00 95.19 93 TYR A O 1
ATOM 754 N N . LEU A 1 94 ? 7.414 -7.290 -1.984 1.00 95.38 94 LEU A N 1
ATOM 755 C CA . LEU A 1 94 ? 6.560 -6.870 -0.876 1.00 95.38 94 LEU A CA 1
ATOM 756 C C . LEU A 1 94 ? 5.947 -8.083 -0.168 1.00 95.38 94 LEU A C 1
ATOM 758 O O . LEU A 1 94 ? 5.942 -8.155 1.062 1.00 95.38 94 LEU A O 1
ATOM 762 N N . TYR A 1 95 ? 5.476 -9.065 -0.937 1.00 94.81 95 TYR A N 1
ATOM 763 C CA . TYR A 1 95 ? 4.849 -10.282 -0.432 1.00 94.81 95 TYR A CA 1
ATOM 764 C C . TYR A 1 95 ? 5.791 -11.076 0.477 1.00 94.81 95 TYR A C 1
ATOM 766 O O . TYR A 1 95 ? 5.364 -11.558 1.528 1.00 94.81 95 TYR A O 1
ATOM 774 N N . SER A 1 96 ? 7.081 -11.158 0.128 1.00 94.19 96 SER A N 1
ATOM 775 C CA . SER A 1 96 ? 8.079 -11.862 0.940 1.00 94.19 96 SER A CA 1
ATOM 776 C C . SER A 1 96 ? 8.422 -11.156 2.260 1.00 94.19 96 SER A C 1
ATOM 778 O O . SER A 1 96 ? 9.060 -11.764 3.113 1.00 94.19 96 SER A O 1
ATOM 780 N N . ARG A 1 97 ? 8.046 -9.880 2.431 1.00 94.94 97 ARG A N 1
ATOM 781 C CA . ARG A 1 97 ? 8.434 -9.030 3.577 1.00 94.94 97 ARG A CA 1
ATOM 782 C C . ARG A 1 97 ? 7.270 -8.634 4.487 1.00 94.94 97 ARG A C 1
ATOM 784 O O . ARG A 1 97 ? 7.512 -8.157 5.590 1.00 94.94 97 ARG A O 1
ATOM 791 N N . LEU A 1 98 ? 6.029 -8.807 4.028 1.00 92.06 98 LEU A N 1
ATOM 792 C CA . LEU A 1 98 ? 4.806 -8.374 4.722 1.00 92.06 98 LEU A CA 1
ATOM 793 C C . LEU A 1 98 ? 3.826 -9.526 5.001 1.00 92.06 98 LEU A C 1
ATOM 795 O O . LEU A 1 98 ? 2.637 -9.298 5.214 1.00 92.06 98 LEU A O 1
ATOM 799 N N . GLU A 1 99 ? 4.321 -10.766 4.976 1.00 78.12 99 GLU A N 1
ATOM 800 C CA . GLU A 1 99 ? 3.604 -11.961 5.447 1.00 78.12 99 GLU A CA 1
ATOM 801 C C . GLU A 1 99 ? 2.210 -12.159 4.813 1.00 78.12 99 GLU A C 1
ATOM 803 O O . GLU A 1 99 ? 1.192 -12.282 5.490 1.00 78.12 99 GLU A O 1
ATOM 808 N N . LYS A 1 100 ? 2.166 -12.236 3.475 1.00 66.94 100 LYS A N 1
ATOM 809 C CA . LYS A 1 100 ? 0.981 -12.593 2.658 1.00 66.94 100 LYS A CA 1
ATOM 810 C C . LYS A 1 100 ? -0.218 -11.637 2.692 1.00 66.94 100 LYS A C 1
ATOM 812 O O . LYS A 1 100 ? -1.273 -11.971 2.159 1.00 66.94 100 LYS A O 1
ATOM 817 N N . LYS A 1 101 ? -0.063 -10.433 3.235 1.00 87.31 101 LYS A N 1
ATOM 818 C CA . LYS A 1 101 ? -1.102 -9.386 3.200 1.00 87.31 101 LYS A CA 1
ATOM 819 C C . LYS A 1 101 ? -1.103 -8.552 1.913 1.00 87.31 101 LYS A C 1
ATOM 821 O O . LYS A 1 101 ? -1.888 -7.616 1.790 1.00 87.31 101 LYS A O 1
ATOM 826 N N . VAL A 1 102 ? -0.205 -8.851 0.974 1.00 95.94 102 VAL A N 1
ATOM 827 C CA . VAL A 1 102 ? -0.015 -8.057 -0.245 1.00 95.94 102 VAL A CA 1
ATOM 828 C C . VAL A 1 102 ? -0.897 -8.583 -1.372 1.00 95.94 102 VAL A C 1
ATOM 830 O O . VAL A 1 102 ? -0.892 -9.778 -1.658 1.00 95.94 102 VAL A O 1
ATOM 833 N N . ILE A 1 103 ? -1.622 -7.682 -2.024 1.00 94.62 103 ILE A N 1
ATOM 834 C CA . ILE A 1 103 ? -2.481 -7.937 -3.175 1.00 94.62 103 ILE A CA 1
ATOM 835 C C . ILE A 1 103 ? -1.757 -7.433 -4.431 1.00 94.62 103 ILE A C 1
ATOM 837 O O . ILE A 1 103 ? -1.347 -6.268 -4.456 1.00 94.62 103 ILE A O 1
ATOM 841 N N . PRO A 1 104 ? -1.559 -8.275 -5.463 1.00 92.75 104 PRO A N 1
ATOM 842 C CA . PRO A 1 104 ? -0.923 -7.844 -6.700 1.00 92.75 104 PRO A CA 1
ATOM 843 C C . PRO A 1 104 ? -1.832 -6.878 -7.464 1.00 92.75 104 PRO A C 1
ATOM 845 O O . PRO A 1 104 ? -3.041 -7.091 -7.562 1.00 92.75 104 PRO A O 1
ATOM 848 N N . VAL A 1 105 ? -1.233 -5.848 -8.055 1.00 90.31 105 VAL A N 1
ATOM 849 C CA . VAL A 1 105 ? -1.912 -4.881 -8.921 1.00 90.31 105 VAL A CA 1
ATOM 850 C C . VAL A 1 105 ? -1.312 -4.969 -10.318 1.00 90.31 105 VAL A C 1
ATOM 852 O O . VAL A 1 105 ? -0.106 -4.811 -10.509 1.00 90.31 105 VAL A O 1
ATOM 855 N N . VAL A 1 106 ? -2.165 -5.236 -11.306 1.00 85.12 106 VAL A N 1
ATOM 856 C CA . VAL A 1 106 ? -1.775 -5.348 -12.712 1.00 85.12 106 VAL A CA 1
ATOM 857 C C . VAL A 1 106 ? -2.723 -4.507 -13.551 1.00 85.12 106 VAL A C 1
ATOM 859 O O . VAL A 1 106 ? -3.931 -4.731 -13.548 1.00 85.12 106 VAL A O 1
ATOM 862 N N . HIS A 1 107 ? -2.162 -3.563 -14.303 1.00 79.94 107 HIS A N 1
ATOM 863 C CA . HIS A 1 107 ? -2.898 -2.786 -15.296 1.00 79.94 107 HIS A CA 1
ATOM 864 C C . HIS A 1 107 ? -2.818 -3.488 -16.648 1.00 79.94 107 HIS A C 1
ATOM 866 O O . HIS A 1 107 ? -1.786 -3.438 -17.323 1.00 79.94 107 HIS A O 1
ATOM 872 N N . ALA A 1 108 ? -3.899 -4.169 -17.018 1.00 81.19 108 ALA A N 1
ATOM 873 C CA . ALA A 1 108 ? -4.081 -4.788 -18.323 1.00 81.19 108 ALA A CA 1
ATOM 874 C C . ALA A 1 108 ? -5.304 -4.156 -18.989 1.00 81.19 108 ALA A C 1
ATOM 876 O O . ALA A 1 108 ? -6.424 -4.297 -18.500 1.00 81.19 108 ALA A O 1
ATOM 877 N N . TYR A 1 109 ? -5.072 -3.434 -20.080 1.00 76.56 109 TYR A N 1
ATOM 878 C CA . TYR A 1 109 ? -6.128 -2.814 -20.867 1.00 76.56 109 TYR A CA 1
ATOM 879 C C . TYR A 1 109 ? -6.341 -3.645 -22.131 1.00 76.56 109 TYR A C 1
ATOM 881 O O . TYR A 1 109 ? -5.410 -3.798 -22.921 1.00 76.56 109 TYR A O 1
ATOM 889 N N . ASP A 1 110 ? -7.547 -4.186 -22.291 1.00 65.75 110 ASP A N 1
ATOM 890 C CA . ASP A 1 110 ? -8.038 -4.742 -23.554 1.00 65.75 110 ASP A CA 1
ATOM 891 C C . ASP A 1 110 ? -8.870 -3.632 -24.207 1.00 65.75 110 ASP A C 1
ATOM 893 O O . ASP A 1 110 ? -9.928 -3.270 -23.685 1.00 65.75 110 ASP A O 1
ATOM 897 N N . VAL A 1 111 ? -8.316 -2.982 -25.233 1.00 57.84 111 VAL A N 1
ATOM 898 C CA . VAL A 1 111 ? -8.926 -1.828 -25.923 1.00 57.84 111 VAL A CA 1
ATOM 899 C C . VAL A 1 111 ? -9.088 -2.133 -27.396 1.00 57.84 111 VAL A C 1
ATOM 901 O O . VAL A 1 111 ? -8.077 -2.546 -28.010 1.00 57.84 111 VAL A O 1
#

Foldseek 3Di:
DADEAEDADPPDVCLVVLHHYEYELVRDQEDDHDHQYEYEPPLVVCVVVVPDDDLVVVLVSCVRHVHQAYEFNADAADAVGDWD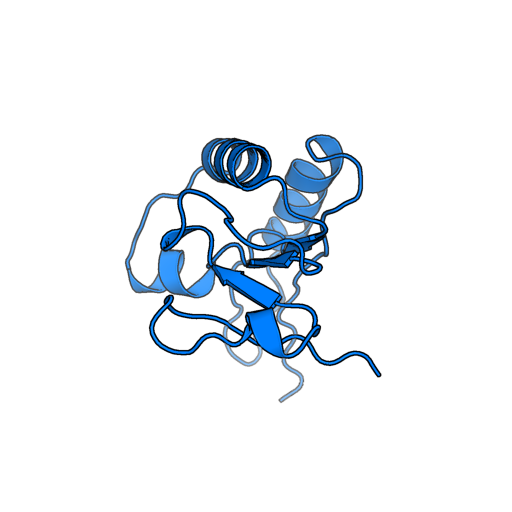PVLVVSQVVNCVRPPNRYDGDTHDDDD

Sequence (111 aa):
MKIILGMPDLKVPVWEFNTPLMINQLNWDSVSWSNETWVDSGGYQIMVKGISVNLDNVVEKYKILNANYYMSLDIPSSPCGKPSDLNFKHFEYLYSRLEKKVIPVVHAYDV

pLDDT: mean 89.85, std 7.35, range [57.84, 96.94]